Protein AF-A0A530M554-F1 (afdb_monomer)

Solvent-accessible surface area (backbone atoms only — not comparable to full-atom values): 4244 Å² total; per-residue (Å²): 132,90,68,84,48,73,51,65,52,72,69,40,82,84,35,97,62,29,65,39,55,51,47,46,49,46,29,72,76,37,42,93,81,29,65,85,65,55,36,65,59,55,48,42,50,48,20,74,76,74,44,100,50,83,72,76,86,79,58,55,53,64,59,60,94,82,123

Nearest PDB structures (foldseek):
  6b2y-assembly1_A  TM=9.695E-01  e=3.382E-04  Yersinia pestis
  6b2x-assembly1_A  TM=9.729E-01  e=6.286E-04  Yersinia pestis
  6b2y-assembly2_B  TM=9.692E-01  e=1.091E-03  Yersinia pestis
  6b2x-assembly2_B  TM=9.742E-01  e=1.091E-03  Yersinia pestis
  4mo9-assembly1_A  TM=9.108E-01  e=3.418E-02  Veillonella parvula DSM 2008

Structure (mmCIF, N/CA/C/O backbone):
data_AF-A0A530M554-F1
#
_entry.id   AF-A0A530M554-F1
#
loop_
_atom_site.group_PDB
_atom_site.id
_atom_site.type_symbol
_atom_site.label_atom_id
_atom_site.label_alt_id
_atom_site.label_comp_id
_atom_site.label_asym_id
_atom_site.label_entity_id
_atom_site.label_seq_id
_atom_site.pdbx_PDB_ins_code
_atom_site.Cartn_x
_atom_site.Cartn_y
_atom_site.Cartn_z
_atom_site.occupancy
_atom_site.B_iso_or_equiv
_atom_site.auth_seq_id
_atom_site.auth_comp_id
_atom_site.auth_asym_id
_atom_site.auth_atom_id
_atom_site.pdbx_PDB_model_num
ATOM 1 N N . GLU A 1 1 ? -12.927 8.503 18.644 1.00 60.94 1 GLU A N 1
ATOM 2 C CA . GLU A 1 1 ? -12.262 8.210 17.355 1.00 60.94 1 GLU A CA 1
ATOM 3 C C . GLU A 1 1 ? -12.355 6.716 17.082 1.00 60.94 1 GLU A C 1
ATOM 5 O O . GLU A 1 1 ? -12.312 5.954 18.035 1.00 60.94 1 GLU A O 1
ATOM 10 N N . ASN A 1 2 ? -12.519 6.294 15.823 1.00 75.19 2 ASN A N 1
ATOM 11 C CA . ASN A 1 2 ? -12.800 4.891 15.461 1.00 75.19 2 ASN A CA 1
ATOM 12 C C . ASN A 1 2 ? -11.531 4.026 15.277 1.00 75.19 2 ASN A C 1
ATOM 14 O O . ASN A 1 2 ? -11.602 3.009 14.598 1.00 75.19 2 ASN A O 1
ATOM 18 N N . GLY A 1 3 ? -10.362 4.456 15.772 1.00 83.12 3 GLY A N 1
ATOM 19 C CA . GLY A 1 3 ? -9.097 3.707 15.651 1.00 83.12 3 GLY A CA 1
ATOM 20 C C . GLY A 1 3 ? -8.554 3.521 14.223 1.00 83.12 3 GLY A C 1
ATOM 21 O O . GLY A 1 3 ? -7.585 2.806 14.020 1.00 83.12 3 GLY A O 1
ATOM 22 N N . ARG A 1 4 ? -9.150 4.157 13.204 1.00 88.50 4 ARG A N 1
ATOM 23 C CA . ARG A 1 4 ? -8.755 4.000 11.791 1.00 88.50 4 ARG A CA 1
ATOM 24 C C . ARG A 1 4 ? -7.695 5.018 11.384 1.00 88.50 4 ARG A C 1
ATOM 26 O O . ARG A 1 4 ? -7.999 5.990 10.691 1.00 88.50 4 ARG A O 1
ATOM 33 N N . ILE A 1 5 ? -6.469 4.816 11.862 1.00 93.75 5 ILE A N 1
ATOM 34 C CA . ILE A 1 5 ? -5.317 5.655 11.515 1.00 93.75 5 ILE A CA 1
ATOM 35 C C . ILE A 1 5 ? -4.438 4.893 10.527 1.00 93.75 5 ILE A C 1
ATOM 37 O O . ILE A 1 5 ? -3.925 3.817 10.831 1.00 93.75 5 ILE A O 1
ATOM 41 N N . HIS A 1 6 ? -4.249 5.476 9.348 1.00 95.06 6 HIS A N 1
ATOM 42 C CA . HIS A 1 6 ? -3.462 4.897 8.266 1.00 95.06 6 HIS A CA 1
ATOM 43 C C . HIS A 1 6 ? -2.421 5.904 7.785 1.00 95.06 6 HIS A C 1
ATOM 45 O O . HIS A 1 6 ? -2.687 7.106 7.727 1.00 95.06 6 HIS A O 1
ATOM 51 N N . ALA A 1 7 ? -1.248 5.410 7.409 1.00 95.81 7 ALA A N 1
ATOM 52 C CA . ALA A 1 7 ? -0.225 6.184 6.729 1.00 95.81 7 ALA A CA 1
ATOM 53 C C . ALA A 1 7 ? 0.134 5.505 5.410 1.00 95.81 7 ALA A C 1
ATOM 55 O O . ALA A 1 7 ? 0.131 4.280 5.292 1.00 95.81 7 ALA A O 1
ATOM 56 N N . ILE A 1 8 ? 0.446 6.320 4.410 1.00 96.38 8 ILE A N 1
ATOM 57 C CA . ILE A 1 8 ? 0.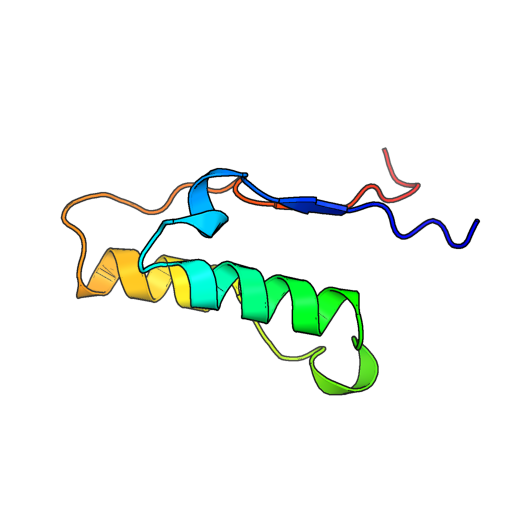812 5.870 3.073 1.00 96.38 8 ILE A CA 1
ATOM 58 C C . ILE A 1 8 ? 1.968 6.714 2.547 1.00 96.38 8 ILE A C 1
ATOM 60 O O . ILE A 1 8 ? 2.102 7.893 2.886 1.00 96.38 8 ILE A O 1
ATOM 64 N N . TRP A 1 9 ? 2.834 6.102 1.746 1.00 96.69 9 TRP A N 1
ATOM 65 C CA . TRP A 1 9 ? 4.032 6.747 1.238 1.00 96.69 9 TRP A CA 1
ATOM 66 C C . TRP A 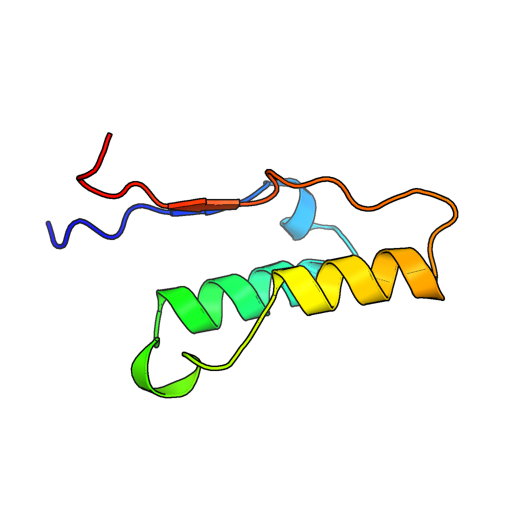1 9 ? 3.696 7.945 0.345 1.00 96.69 9 TRP A C 1
ATOM 68 O O . TRP A 1 9 ? 2.978 7.832 -0.647 1.00 96.69 9 TRP A O 1
ATOM 78 N N . HIS A 1 10 ? 4.257 9.106 0.682 1.00 95.81 10 HIS A N 1
ATOM 79 C CA . HIS A 1 10 ? 3.887 10.372 0.053 1.00 95.81 10 HIS A CA 1
ATOM 80 C C . HIS A 1 10 ? 4.140 10.405 -1.462 1.00 95.81 10 HIS A C 1
ATOM 82 O O . HIS A 1 10 ? 3.355 10.992 -2.199 1.00 95.81 10 HIS A O 1
ATOM 88 N N . GLN A 1 11 ? 5.196 9.747 -1.948 1.00 94.81 11 GLN A N 1
ATOM 89 C CA . GLN A 1 11 ? 5.592 9.814 -3.362 1.00 94.81 11 GLN A CA 1
ATOM 90 C C . GLN A 1 11 ? 4.580 9.170 -4.323 1.00 94.81 11 GLN A C 1
ATOM 92 O O . GLN A 1 11 ? 4.679 9.387 -5.529 1.00 94.81 11 GLN A O 1
ATOM 97 N N . PHE A 1 12 ? 3.568 8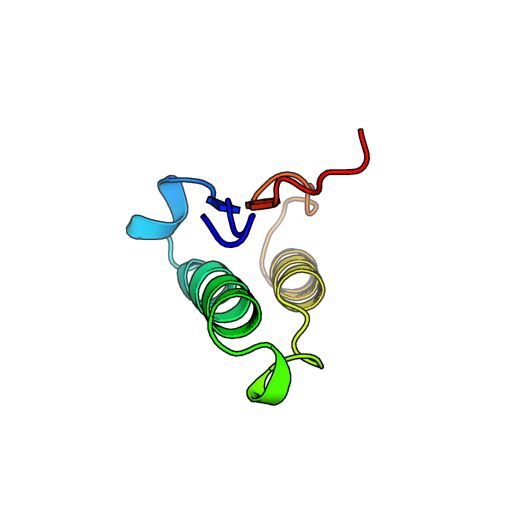.445 -3.828 1.00 94.62 12 PHE A N 1
ATOM 98 C CA . PHE A 1 12 ? 2.468 7.995 -4.681 1.00 94.62 12 PHE A CA 1
ATOM 99 C C . PHE A 1 12 ? 1.695 9.150 -5.332 1.00 94.62 12 PHE A C 1
ATOM 101 O O . PHE A 1 12 ? 1.115 8.933 -6.388 1.00 94.62 12 PHE A O 1
ATOM 108 N N . TYR A 1 13 ? 1.730 10.371 -4.777 1.00 91.00 13 TYR A N 1
ATOM 109 C CA . TYR A 1 13 ? 0.986 11.520 -5.321 1.00 91.00 13 TYR A CA 1
ATOM 110 C C . TYR A 1 13 ? 1.396 11.923 -6.749 1.00 91.00 13 TYR A C 1
ATOM 112 O O . TYR A 1 13 ? 0.609 12.540 -7.460 1.00 91.00 13 TYR A O 1
ATOM 120 N N . ASN A 1 14 ? 2.631 11.610 -7.150 1.00 92.50 14 ASN A N 1
ATOM 121 C CA . ASN A 1 14 ? 3.194 11.963 -8.455 1.00 92.50 14 ASN A CA 1
ATOM 122 C C . ASN A 1 14 ? 3.912 10.767 -9.098 1.00 92.50 14 ASN A C 1
ATOM 124 O O . ASN A 1 14 ? 4.863 10.918 -9.863 1.00 92.50 14 ASN A O 1
ATOM 128 N N . SER A 1 15 ? 3.489 9.556 -8.736 1.00 92.31 15 SER A N 1
ATOM 129 C CA . SER A 1 15 ? 4.043 8.321 -9.274 1.00 92.31 15 SER A CA 1
ATOM 130 C C . SER A 1 15 ? 3.059 7.680 -10.251 1.00 92.31 15 SER A C 1
ATOM 132 O O . SER A 1 15 ? 1.858 7.642 -9.968 1.00 92.31 15 SER A O 1
ATOM 134 N N . PRO A 1 16 ? 3.536 7.056 -11.344 1.00 93.06 16 PRO A N 1
ATOM 135 C CA . PRO A 1 16 ? 2.688 6.198 -12.171 1.00 93.06 16 PRO A CA 1
ATOM 136 C C . PRO A 1 16 ? 2.105 5.004 -11.390 1.00 93.06 16 PRO A C 1
ATOM 138 O O . PRO A 1 16 ? 1.171 4.363 -11.861 1.00 93.06 16 PRO A O 1
ATOM 141 N N . TYR A 1 17 ? 2.608 4.716 -10.184 1.00 94.88 17 TYR A N 1
ATOM 142 C CA . TYR A 1 17 ? 2.144 3.628 -9.316 1.00 94.88 17 TYR A CA 1
ATOM 143 C C . TYR A 1 17 ? 1.001 4.045 -8.378 1.00 94.88 17 TYR A C 1
ATOM 145 O O . TYR A 1 17 ? 0.589 3.259 -7.527 1.00 94.88 17 TYR A O 1
ATOM 153 N N . GLN A 1 18 ? 0.461 5.263 -8.522 1.00 95.94 18 GLN A N 1
ATOM 154 C CA . GLN A 1 18 ? -0.616 5.792 -7.672 1.00 95.94 18 GLN A CA 1
ATOM 155 C C . GLN A 1 18 ? -1.849 4.878 -7.586 1.00 95.94 18 GLN A C 1
ATOM 157 O O . GLN A 1 18 ? -2.567 4.899 -6.589 1.00 95.94 18 GLN A O 1
ATOM 162 N N . PHE A 1 19 ? -2.099 4.047 -8.603 1.00 96.56 19 PHE A N 1
ATOM 163 C CA . PHE A 1 19 ? -3.227 3.114 -8.609 1.00 96.56 19 PHE A CA 1
ATOM 164 C C . PHE A 1 19 ? -3.148 2.085 -7.470 1.00 96.56 19 PHE A C 1
ATOM 166 O O . PHE A 1 19 ? -4.185 1.701 -6.937 1.00 96.56 19 PHE A O 1
ATOM 173 N N . VAL A 1 20 ? -1.942 1.704 -7.031 1.00 97.19 20 VAL A N 1
ATOM 174 C CA . VAL A 1 20 ? -1.736 0.844 -5.853 1.00 97.19 20 VAL A CA 1
ATOM 175 C C . VAL A 1 20 ? -2.214 1.552 -4.584 1.00 97.19 20 VAL A C 1
ATOM 177 O O . VAL A 1 20 ? -2.924 0.967 -3.767 1.00 97.19 20 VAL A O 1
ATOM 180 N N . ALA A 1 21 ? -1.887 2.838 -4.437 1.00 96.94 21 ALA A N 1
ATOM 181 C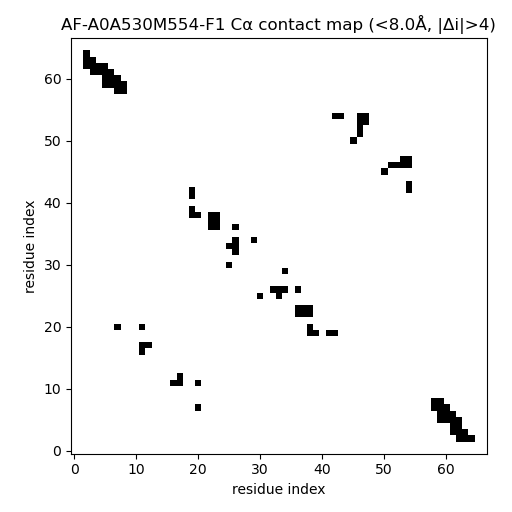 CA . ALA A 1 21 ? -2.346 3.638 -3.307 1.00 96.94 21 ALA A CA 1
ATOM 182 C C . ALA A 1 21 ? -3.873 3.791 -3.300 1.00 96.94 21 ALA A C 1
ATOM 184 O O . ALA A 1 21 ? -4.498 3.657 -2.250 1.00 96.94 21 ALA A O 1
ATOM 185 N N . ILE A 1 22 ? -4.481 3.993 -4.472 1.00 97.56 22 ILE A N 1
ATOM 186 C CA . ILE A 1 22 ? -5.942 4.056 -4.621 1.00 97.56 22 ILE A CA 1
ATOM 187 C C . ILE A 1 22 ? -6.592 2.734 -4.189 1.00 97.56 22 ILE A C 1
ATOM 189 O O . ILE A 1 22 ? -7.576 2.763 -3.453 1.00 97.56 22 ILE A O 1
ATOM 193 N N . GLN A 1 23 ? -6.031 1.585 -4.582 1.00 97.88 23 GLN A N 1
ATOM 194 C CA . GLN A 1 23 ? -6.515 0.272 -4.140 1.00 97.88 23 GLN A CA 1
ATOM 195 C C . GLN A 1 23 ? -6.447 0.128 -2.612 1.00 97.88 23 GLN A C 1
ATOM 197 O O . GLN A 1 23 ? -7.428 -0.260 -1.976 1.00 97.88 23 GLN A O 1
ATOM 202 N N . GLN A 1 24 ? -5.319 0.506 -2.004 1.00 97.62 24 GLN A N 1
ATOM 203 C CA . GLN A 1 24 ? -5.157 0.433 -0.553 1.00 97.62 24 GLN A CA 1
ATOM 204 C C . GLN A 1 24 ? -6.141 1.356 0.188 1.00 97.62 24 GLN A C 1
ATOM 206 O O . GLN A 1 24 ? -6.736 0.956 1.192 1.00 97.62 24 GLN A O 1
ATOM 211 N N . MET A 1 25 ? -6.367 2.567 -0.330 1.00 97.19 25 MET A N 1
ATOM 212 C CA . MET A 1 25 ? -7.358 3.501 0.209 1.00 97.19 25 MET A CA 1
ATOM 213 C C . MET A 1 25 ? -8.788 2.972 0.066 1.00 97.19 25 MET A C 1
ATOM 215 O O . MET A 1 25 ? -9.564 3.090 1.011 1.00 97.19 25 MET A O 1
ATOM 219 N N . ALA A 1 26 ? -9.140 2.353 -1.065 1.00 97.88 26 ALA A N 1
ATOM 220 C CA . ALA A 1 26 ? -10.460 1.757 -1.266 1.00 97.88 26 ALA A CA 1
ATOM 221 C C . ALA A 1 26 ? -10.762 0.692 -0.198 1.00 97.88 26 ALA A C 1
ATOM 223 O O . ALA A 1 26 ? -11.832 0.721 0.413 1.00 97.88 26 ALA A O 1
ATOM 224 N N . LYS A 1 27 ? -9.783 -0.171 0.104 1.00 96.69 27 LYS A N 1
ATOM 225 C CA . LYS A 1 27 ? -9.889 -1.184 1.163 1.00 96.69 27 LYS A CA 1
ATOM 226 C C . LYS A 1 27 ? -10.049 -0.581 2.559 1.00 96.69 27 LYS A C 1
ATOM 228 O O . LYS A 1 27 ? -10.874 -1.058 3.331 1.00 96.69 27 LYS A O 1
ATOM 233 N N . TRP A 1 28 ? -9.297 0.471 2.892 1.00 95.62 28 TRP A N 1
ATOM 234 C CA . TRP A 1 28 ? -9.429 1.146 4.191 1.00 95.62 28 TRP A CA 1
ATOM 235 C C . TRP A 1 28 ? -10.778 1.847 4.369 1.00 95.62 28 TRP A C 1
ATOM 237 O O . TRP A 1 28 ? -11.355 1.817 5.455 1.00 95.62 28 TRP A O 1
ATOM 247 N N . LEU A 1 29 ? -11.273 2.495 3.313 1.00 95.31 29 LEU A N 1
ATOM 248 C CA . LEU A 1 29 ? -12.499 3.290 3.366 1.00 95.31 29 LEU A CA 1
ATOM 249 C C . LEU A 1 29 ? -13.761 2.420 3.314 1.00 95.31 29 LEU A C 1
ATOM 251 O O . LEU A 1 29 ? -14.744 2.737 3.985 1.00 95.31 29 LEU A O 1
ATOM 255 N N . HIS A 1 30 ? -13.729 1.328 2.546 1.00 96.25 30 HIS A N 1
ATOM 256 C CA . HIS A 1 30 ? -14.880 0.461 2.300 1.00 96.25 30 HIS A CA 1
ATOM 257 C C . HIS A 1 30 ? -14.491 -1.029 2.340 1.00 96.25 30 HIS A C 1
ATOM 259 O O . HIS A 1 30 ? -14.574 -1.717 1.318 1.00 96.25 30 HIS A O 1
ATOM 265 N N . PRO A 1 31 ? -14.090 -1.562 3.508 1.00 94.75 31 PRO A N 1
ATOM 266 C CA . PRO A 1 31 ? -13.665 -2.958 3.634 1.00 94.75 31 PRO A CA 1
ATOM 267 C C . PRO A 1 31 ? -14.768 -3.962 3.264 1.00 94.75 31 PRO A C 1
ATOM 269 O O . PRO A 1 31 ? -14.456 -5.023 2.738 1.00 94.75 31 PRO A O 1
ATOM 272 N N . ASP A 1 32 ? -16.045 -3.614 3.450 1.00 97.12 32 ASP A N 1
ATOM 273 C CA . ASP A 1 32 ? -17.176 -4.474 3.065 1.00 97.12 32 ASP A CA 1
ATOM 274 C C . ASP A 1 32 ? -17.298 -4.654 1.541 1.00 97.12 32 ASP A C 1
ATOM 276 O O . ASP A 1 32 ? -17.856 -5.644 1.076 1.00 97.12 32 A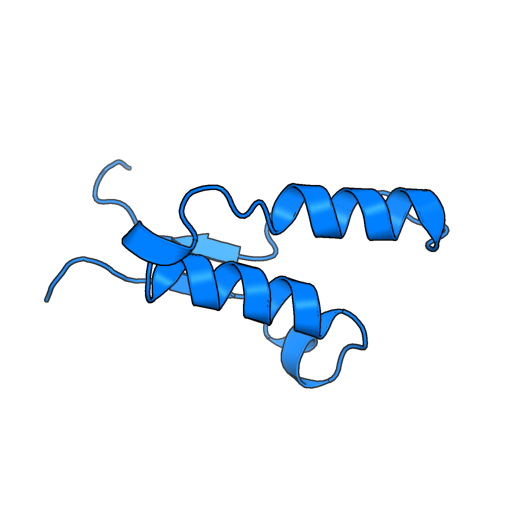SP A O 1
ATOM 280 N N . LEU A 1 33 ? -16.785 -3.695 0.760 1.00 97.94 33 LEU A N 1
ATOM 281 C CA . LEU A 1 33 ? -16.824 -3.719 -0.706 1.00 97.94 33 LEU A CA 1
ATOM 282 C C . LEU A 1 33 ? -15.519 -4.224 -1.330 1.00 97.94 33 LEU A C 1
ATOM 284 O O . LEU A 1 33 ? -15.555 -4.762 -2.430 1.00 97.94 33 LEU A O 1
ATOM 288 N N . PHE A 1 34 ? -14.383 -4.020 -0.656 1.00 97.94 34 PHE A N 1
ATOM 289 C CA . PHE A 1 34 ? -13.042 -4.267 -1.205 1.00 97.94 34 PHE A CA 1
ATOM 290 C C . PHE A 1 34 ? -12.164 -5.120 -0.278 1.00 97.94 34 PHE A C 1
ATOM 292 O O . PHE A 1 34 ? -10.937 -4.998 -0.283 1.00 97.94 34 PHE A O 1
ATOM 299 N N . GLY A 1 35 ? -12.766 -5.951 0.573 1.00 95.19 35 GLY A N 1
ATOM 300 C CA . GLY A 1 35 ? -12.035 -6.786 1.531 1.00 95.19 35 GLY A CA 1
ATOM 301 C C . GLY A 1 35 ? -11.097 -7.799 0.864 1.00 95.19 35 GLY A C 1
ATOM 302 O O . GLY A 1 35 ? -10.034 -8.112 1.407 1.00 95.19 35 GLY A O 1
ATOM 303 N N . ASP A 1 36 ? -11.463 -8.247 -0.335 1.00 97.00 36 ASP A N 1
ATOM 304 C CA . ASP A 1 36 ? -10.727 -9.172 -1.198 1.00 97.00 36 ASP A CA 1
ATOM 305 C C . ASP A 1 36 ? -9.602 -8.507 -2.010 1.00 97.00 36 ASP A C 1
ATOM 307 O O . ASP A 1 36 ? -8.721 -9.200 -2.516 1.00 97.00 36 ASP A O 1
ATOM 311 N N . LEU A 1 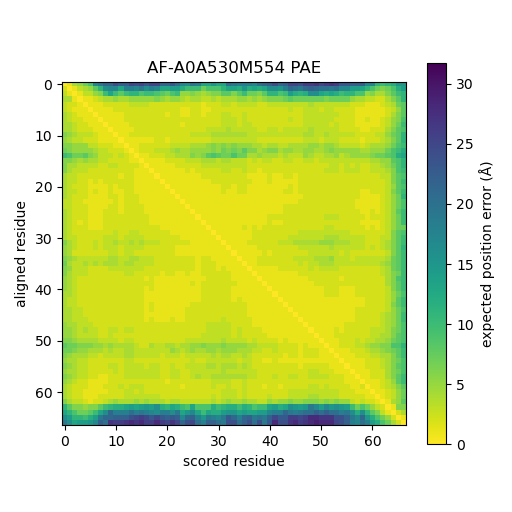37 ? -9.582 -7.173 -2.103 1.00 96.94 37 LEU A N 1
ATOM 312 C CA . LEU A 1 37 ? -8.543 -6.440 -2.819 1.00 96.94 37 LEU A CA 1
ATOM 313 C C . LEU A 1 37 ? -7.191 -6.563 -2.102 1.00 96.94 37 LEU A C 1
ATOM 315 O O . LEU A 1 37 ? -7.073 -6.288 -0.902 1.00 96.94 37 LEU A O 1
ATOM 319 N N . ASP A 1 38 ? -6.151 -6.923 -2.852 1.00 96.88 38 ASP A N 1
ATOM 320 C CA . ASP A 1 38 ? -4.774 -7.004 -2.367 1.00 96.88 38 ASP A CA 1
ATOM 321 C C . ASP A 1 38 ? -3.876 -6.025 -3.139 1.00 96.88 38 ASP A C 1
ATOM 323 O O . ASP A 1 38 ? -3.301 -6.339 -4.183 1.00 96.88 38 ASP A O 1
ATOM 327 N N . ALA A 1 39 ? -3.765 -4.803 -2.611 1.00 96.88 39 ALA A N 1
ATOM 328 C CA . ALA A 1 39 ? -2.893 -3.774 -3.172 1.00 96.88 39 ALA A CA 1
ATOM 329 C C . ALA A 1 39 ? -1.407 -4.176 -3.109 1.00 96.88 39 ALA 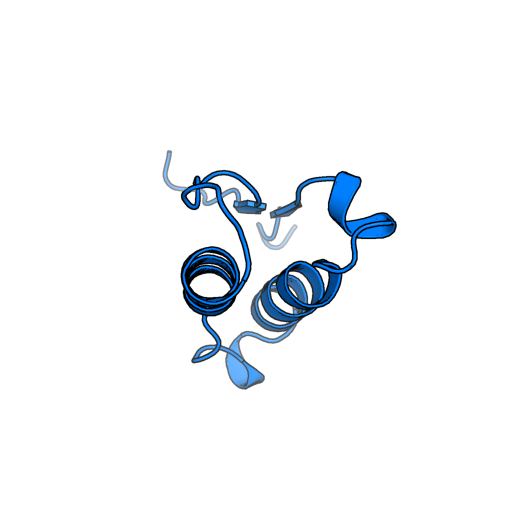A C 1
ATOM 331 O O . ALA A 1 39 ? -0.613 -3.746 -3.949 1.00 96.88 39 ALA A O 1
ATOM 332 N N . GLU A 1 40 ? -1.019 -5.012 -2.140 1.00 96.56 40 GLU A N 1
ATOM 333 C CA . GLU A 1 40 ? 0.359 -5.469 -2.014 1.00 96.56 40 GLU A CA 1
ATOM 334 C C . GLU A 1 40 ? 0.722 -6.458 -3.120 1.00 96.56 40 GLU A C 1
ATOM 336 O O . GLU A 1 40 ? 1.770 -6.305 -3.754 1.00 96.56 40 GLU A O 1
ATOM 341 N N . ALA A 1 41 ? -0.155 -7.427 -3.389 1.00 97.88 41 ALA A N 1
ATOM 342 C CA . ALA A 1 41 ? 0.000 -8.361 -4.500 1.00 97.88 41 ALA A CA 1
ATOM 343 C C . ALA A 1 41 ? 0.081 -7.623 -5.841 1.00 97.88 41 ALA A C 1
ATOM 345 O O . ALA A 1 41 ? 1.007 -7.869 -6.614 1.00 97.88 41 ALA A O 1
ATOM 346 N N . THR A 1 42 ? -0.804 -6.646 -6.074 1.00 97.75 42 THR A N 1
ATOM 347 C CA . THR A 1 42 ? -0.746 -5.791 -7.270 1.00 97.75 42 THR A CA 1
ATOM 348 C C . THR A 1 42 ? 0.618 -5.108 -7.411 1.00 97.75 42 THR A C 1
ATOM 350 O O . THR A 1 42 ? 1.180 -5.043 -8.507 1.00 97.75 42 THR A O 1
ATOM 353 N N . PHE A 1 43 ? 1.179 -4.583 -6.315 1.00 97.50 43 PHE A N 1
ATOM 354 C CA . PHE A 1 43 ? 2.457 -3.879 -6.388 1.00 97.50 43 PHE A CA 1
ATOM 355 C C . PHE A 1 43 ? 3.639 -4.830 -6.599 1.00 97.50 43 PHE A C 1
ATOM 357 O O . PHE A 1 43 ? 4.569 -4.480 -7.327 1.00 97.50 43 PHE A O 1
ATOM 364 N N . LYS A 1 44 ? 3.597 -6.032 -6.012 1.00 98.06 44 LYS A N 1
ATOM 365 C CA . LYS A 1 44 ? 4.568 -7.106 -6.274 1.00 98.06 44 LYS A CA 1
ATOM 366 C C . LYS A 1 44 ? 4.554 -7.504 -7.747 1.00 98.06 44 LYS A C 1
ATOM 368 O O . LYS A 1 44 ? 5.600 -7.465 -8.386 1.00 98.06 44 LYS A O 1
ATOM 373 N N . GLU A 1 45 ? 3.372 -7.747 -8.309 1.00 98.19 45 GLU A N 1
ATOM 374 C CA . GLU A 1 45 ? 3.206 -8.095 -9.724 1.00 98.19 45 GLU A CA 1
ATOM 375 C C . GLU A 1 45 ? 3.747 -6.996 -10.655 1.00 98.19 45 GLU A C 1
ATOM 377 O O . GLU A 1 45 ? 4.412 -7.290 -11.650 1.00 98.19 45 GLU A O 1
ATOM 382 N N . LEU A 1 46 ? 3.509 -5.720 -10.327 1.00 97.69 46 LEU A N 1
ATOM 383 C CA . LEU A 1 46 ? 4.064 -4.600 -11.086 1.00 97.69 46 LEU A CA 1
ATOM 384 C C . LEU A 1 46 ? 5.601 -4.630 -11.100 1.00 97.69 46 LEU A C 1
ATOM 386 O O . LEU A 1 46 ? 6.200 -4.436 -12.160 1.00 97.69 46 LEU A O 1
ATOM 390 N N . HIS A 1 47 ? 6.231 -4.858 -9.942 1.00 97.62 47 HIS A N 1
ATOM 391 C CA . HIS A 1 47 ? 7.689 -4.964 -9.862 1.00 97.62 47 HIS A CA 1
ATOM 392 C C . HIS A 1 47 ? 8.193 -6.140 -10.700 1.00 97.62 47 HIS A C 1
ATOM 394 O O . HIS A 1 47 ? 9.078 -5.949 -11.527 1.00 97.62 47 HIS A O 1
ATOM 400 N N . GLU A 1 48 ? 7.581 -7.318 -10.552 1.00 98.00 48 GLU A N 1
ATOM 401 C CA . GLU A 1 48 ? 7.974 -8.542 -11.261 1.00 98.00 48 GLU A CA 1
ATOM 402 C C . GLU A 1 48 ? 7.869 -8.418 -12.785 1.00 98.00 48 GLU A C 1
ATOM 404 O O . GLU A 1 48 ? 8.741 -8.896 -13.511 1.00 98.00 48 GLU A O 1
ATOM 409 N N . LYS A 1 49 ? 6.800 -7.790 -13.288 1.00 98.00 49 LYS A N 1
ATOM 410 C CA . LYS A 1 49 ? 6.534 -7.730 -14.731 1.00 98.00 49 LYS A CA 1
ATOM 411 C C . LYS A 1 49 ? 7.245 -6.585 -15.441 1.00 98.00 49 LYS A C 1
ATOM 413 O O . LYS A 1 49 ? 7.523 -6.709 -16.633 1.00 98.00 49 LYS A O 1
ATOM 418 N N . PHE A 1 50 ? 7.485 -5.466 -14.754 1.00 97.31 50 PHE A N 1
ATOM 419 C CA . PHE A 1 50 ? 7.841 -4.215 -15.431 1.00 97.31 50 PHE A CA 1
ATOM 420 C C . PHE A 1 50 ? 9.066 -3.494 -14.869 1.00 97.31 50 PHE A C 1
ATOM 422 O O . PHE A 1 50 ? 9.590 -2.620 -15.562 1.00 97.31 50 PHE A O 1
ATOM 429 N N . LEU A 1 51 ? 9.534 -3.810 -13.655 1.00 96.62 51 LEU A N 1
ATOM 430 C CA . LEU A 1 51 ? 10.633 -3.077 -13.022 1.00 96.62 51 LEU A CA 1
ATOM 431 C C . LEU A 1 51 ? 11.894 -3.941 -12.889 1.00 96.62 51 LEU A C 1
ATOM 433 O O . LEU A 1 51 ? 11.814 -5.132 -12.614 1.00 96.62 51 LEU A O 1
ATOM 437 N N . PRO A 1 52 ? 13.092 -3.347 -13.019 1.00 96.62 52 PRO A N 1
ATOM 438 C CA . PRO A 1 52 ? 14.353 -4.060 -12.819 1.00 96.62 52 PRO A CA 1
ATOM 439 C C . PRO A 1 52 ? 14.741 -4.186 -11.334 1.00 96.62 52 PRO A C 1
ATOM 441 O O . PRO A 1 52 ? 15.885 -4.515 -11.025 1.00 96.62 52 PRO A O 1
ATOM 444 N N . VAL A 1 53 ? 13.834 -3.853 -10.411 1.00 95.75 53 VAL A N 1
ATOM 445 C CA . VAL A 1 53 ? 14.079 -3.826 -8.964 1.00 95.75 53 VAL A CA 1
ATOM 446 C C . VAL A 1 53 ? 13.046 -4.673 -8.237 1.00 95.75 53 VAL A C 1
ATOM 448 O O . VAL A 1 53 ? 11.873 -4.684 -8.601 1.00 95.75 53 VAL A O 1
ATOM 451 N N . GLU A 1 54 ? 13.488 -5.362 -7.189 1.00 96.50 54 GLU A N 1
ATOM 452 C CA . GLU A 1 54 ? 12.616 -6.177 -6.346 1.00 96.50 54 GLU A CA 1
ATOM 453 C C . GLU A 1 54 ? 11.671 -5.310 -5.506 1.00 96.50 54 GLU A C 1
ATOM 455 O O . GLU A 1 54 ? 12.039 -4.232 -5.024 1.00 96.50 54 GLU A O 1
ATOM 460 N N . TYR A 1 55 ? 10.458 -5.817 -5.286 1.00 96.81 55 TYR A N 1
ATOM 461 C CA . TYR A 1 55 ? 9.495 -5.211 -4.372 1.00 96.81 55 TYR A CA 1
ATOM 462 C C . TYR A 1 55 ? 10.039 -5.153 -2.935 1.00 96.81 5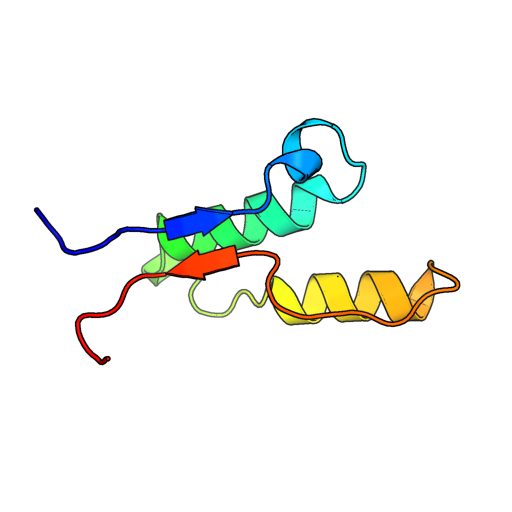5 TYR A C 1
ATOM 464 O O . TYR A 1 55 ? 10.654 -6.101 -2.445 1.00 96.81 55 TYR A O 1
ATOM 472 N N . ARG A 1 56 ? 9.736 -4.060 -2.220 1.00 96.00 56 ARG A N 1
ATOM 473 C CA . ARG A 1 56 ? 9.986 -3.926 -0.775 1.00 96.00 56 ARG A CA 1
ATOM 474 C C . ARG A 1 56 ? 8.716 -3.508 -0.021 1.00 96.00 56 ARG A C 1
ATOM 476 O O . ARG A 1 56 ? 7.990 -2.644 -0.512 1.00 96.00 56 ARG A O 1
ATOM 483 N N . PRO A 1 57 ? 8.451 -4.063 1.174 1.00 95.12 57 PRO A N 1
ATOM 484 C CA . PRO A 1 57 ? 7.312 -3.658 1.997 1.00 95.12 57 PRO A CA 1
ATOM 485 C C . PRO A 1 57 ? 7.533 -2.291 2.666 1.00 95.12 57 PRO A C 1
ATOM 487 O O . PRO A 1 57 ? 8.625 -1.727 2.614 1.00 95.12 57 PRO A O 1
ATOM 490 N N . GLY A 1 58 ? 6.488 -1.764 3.316 1.00 94.19 58 GLY A N 1
ATOM 491 C CA . GLY A 1 58 ? 6.553 -0.512 4.091 1.00 94.19 58 GLY A CA 1
ATOM 492 C C . GLY A 1 58 ? 6.029 0.735 3.371 1.00 94.19 58 GLY A C 1
ATOM 493 O O . GLY A 1 5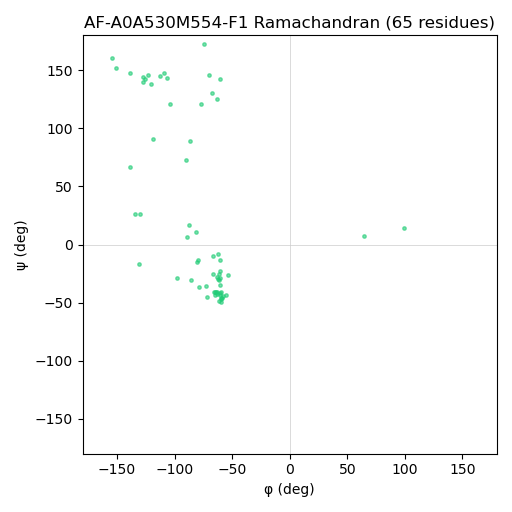8 ? 6.266 1.854 3.816 1.00 94.19 58 GLY A O 1
ATOM 494 N N . HIS A 1 59 ? 5.304 0.561 2.265 1.00 95.75 59 HIS A N 1
ATOM 495 C CA . HIS A 1 59 ? 4.701 1.664 1.508 1.00 95.75 59 HIS A CA 1
ATOM 496 C C . HIS A 1 59 ? 3.399 2.200 2.128 1.00 95.75 59 HIS A C 1
ATOM 498 O O . HIS A 1 59 ? 2.929 3.274 1.750 1.00 95.75 59 HIS A O 1
ATOM 504 N N . TRP A 1 60 ? 2.822 1.472 3.080 1.00 95.88 60 TRP A N 1
ATOM 505 C CA . TRP A 1 60 ? 1.688 1.884 3.897 1.00 95.88 60 TRP A CA 1
ATOM 506 C C . TRP A 1 60 ? 1.695 1.133 5.228 1.00 95.88 60 TRP A C 1
ATOM 508 O O . TRP A 1 60 ? 2.322 0.083 5.358 1.00 95.88 60 TRP A O 1
ATOM 518 N N . VAL A 1 61 ? 0.988 1.675 6.215 1.00 95.06 61 VAL A N 1
ATOM 519 C CA . VAL A 1 61 ? 0.806 1.071 7.538 1.00 95.06 61 VAL A CA 1
ATOM 520 C C . VAL A 1 61 ? -0.530 1.519 8.125 1.00 95.06 61 VAL A C 1
ATOM 522 O O . VAL A 1 61 ? -1.036 2.592 7.800 1.00 95.06 61 VAL A O 1
ATOM 525 N N . SER A 1 62 ? -1.110 0.687 8.982 1.00 93.19 62 SER A N 1
ATOM 526 C CA . SER A 1 62 ? -2.274 1.032 9.799 1.00 93.19 62 SER A CA 1
ATOM 527 C C . SER A 1 62 ? -1.880 0.882 11.260 1.00 93.19 62 SER A C 1
ATOM 529 O O . SER A 1 62 ? -1.199 -0.085 11.593 1.00 93.19 62 SER A O 1
ATOM 531 N N . LEU A 1 63 ? -2.282 1.817 12.117 1.00 92.06 63 LEU A N 1
ATOM 532 C CA . LEU A 1 63 ? -2.193 1.599 13.556 1.00 92.06 63 LEU A CA 1
ATOM 533 C C . LEU A 1 63 ? -3.343 0.674 13.959 1.00 92.06 63 LEU A C 1
ATOM 535 O O . LEU A 1 63 ? -4.506 0.990 13.718 1.00 92.06 63 LEU A O 1
ATOM 539 N N . SER A 1 64 ? -3.003 -0.468 14.541 1.00 79.88 64 SER A N 1
ATOM 540 C CA . SER A 1 64 ? -3.920 -1.326 15.286 1.00 79.88 64 SER A CA 1
ATOM 541 C C . SER A 1 64 ? -3.567 -1.233 16.766 1.00 79.88 64 SER A C 1
ATOM 543 O O . SER A 1 64 ? -2.393 -1.090 17.097 1.00 79.88 64 SER A O 1
ATOM 545 N N . ASP A 1 65 ? -4.561 -1.354 17.649 1.00 58.34 65 ASP A N 1
ATOM 546 C CA . ASP A 1 65 ? -4.353 -1.354 19.109 1.00 58.34 65 ASP A CA 1
ATOM 547 C C . ASP A 1 65 ? -3.479 -2.533 19.598 1.00 58.34 65 ASP A C 1
ATOM 549 O O . ASP A 1 65 ? -3.065 -2.568 20.752 1.00 58.34 65 ASP A O 1
ATOM 553 N N . GLU A 1 66 ? -3.164 -3.487 18.718 1.00 49.19 66 GLU A N 1
ATOM 554 C CA . GLU A 1 66 ? -2.152 -4.520 18.931 1.00 49.19 66 GLU A CA 1
ATOM 555 C C . GLU A 1 66 ? -0.762 -4.009 18.511 1.00 49.19 66 GLU A C 1
ATOM 557 O O . GLU A 1 66 ? -0.336 -4.168 17.362 1.00 49.19 66 GLU A O 1
ATOM 562 N N . GLN A 1 67 ? -0.062 -3.394 19.468 1.00 41.50 67 GLN A N 1
ATOM 563 C CA . GLN A 1 67 ? 1.401 -3.414 19.573 1.00 41.50 67 GLN A CA 1
ATOM 564 C C . GLN A 1 67 ? 1.800 -4.051 20.902 1.00 41.50 67 GLN A C 1
ATOM 566 O O . GLN A 1 67 ? 1.166 -3.715 21.928 1.00 41.50 67 GLN A O 1
#

Radius of gyration: 12.9 Å; Cα contacts (8 Å, |Δi|>4): 52; chains: 1; bounding box: 32×21×35 Å

Foldseek 3Di:
DPQWDKDFAPCLVPDPLVVLVVLVVCCSVCVVVNVVGDSPVVVQVCCVPPNPDGDDDDRMDGDDPPD

Secondary structure (DSSP, 8-state):
--S-EEEE-GGGGGSTTHHHHHHHHHHHH-HHHHTT--HHHHHHHHHHHH-SS---S-SEEEE-S--

Mean predicted aligned error: 3.82 Å

pLDDT: mean 92.64, std 11.02, range [41.5, 98.19]

Sequence (67 aa):
ENGRIHAIWHQFYNSPYQFVAIQQMAKWLHPDLFGDLDAEATFKELHEKFLPVEYRPGHWVSLSDEQ